Protein AF-A0AA91GHV9-F1 (afdb_monomer)

Solvent-accessible surface area (backbone atoms only — not comparable to full-atom values): 3145 Å² total; per-residue (Å²): 108,72,68,55,52,51,52,50,29,63,77,67,67,64,74,79,59,70,42,80,38,54,68,91,46,47,69,64,51,50,58,40,54,76,68,63,77,57,96,51,45,7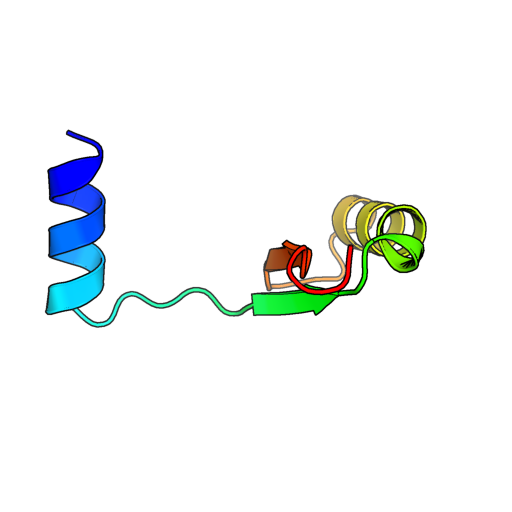9,41,73,55,65,89,87,113

Secondary structure (DSSP, 8-state):
-HHHHHHHHHHTT----EEEEEGGGHHHHHHHHHTT--SSEEEEE-TT-

Organism: NCBI:txid332949

Nearest PDB structures (foldseek):
  5h82-assembly1_A  TM=9.517E-01  e=4.820E-02  Catharanthus roseus
  5h81-assembly1_A  TM=9.510E-01  e=1.543E-01  Catharanthus roseus
  2cf6-assembly1_A  TM=9.022E-01  e=2.760E-01  Arabidopsis thaliana
  8ynj-assembly1_A  TM=4.997E-01  e=4.284E+00  Langat virus (strain TP21)
  5jps-assembly1_A  TM=3.943E-01  e=2.828E+00  Zika virus

pLDDT: mean 87.28, std 9.6, range [52.94, 97.38]

Foldseek 3Di:
DVVVVVVVCVVVVVDFAEDEDEPVCVVVVVVCVVVVVDPGYYDYDPVVD

Structure (mmCIF, N/CA/C/O backbone):
data_AF-A0AA91GHV9-F1
#
_entry.id   AF-A0AA91GHV9-F1
#
loop_
_atom_site.group_PDB
_atom_site.id
_atom_site.type_symbol
_atom_site.label_atom_id
_atom_site.label_alt_id
_atom_site.label_comp_id
_atom_site.label_asym_id
_atom_site.label_entity_id
_atom_site.label_seq_id
_atom_site.pdbx_PDB_ins_code
_atom_site.Cartn_x
_atom_site.Cart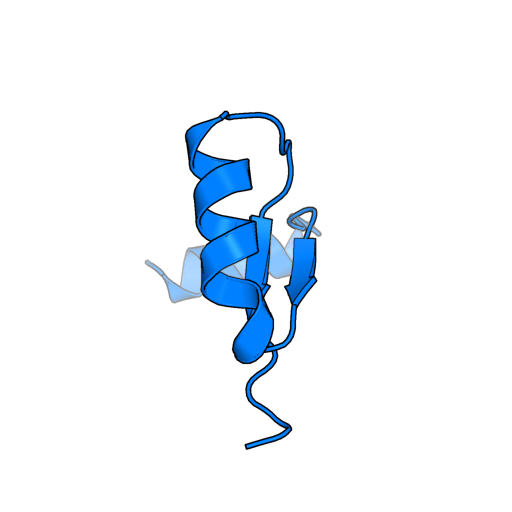n_y
_atom_site.Cartn_z
_atom_site.occupancy
_atom_site.B_iso_or_equiv
_atom_site.auth_seq_id
_atom_site.auth_comp_id
_atom_site.auth_asym_id
_atom_site.auth_atom_id
_atom_site.pdbx_PDB_model_num
ATOM 1 N N . MET A 1 1 ? 3.511 9.381 20.645 1.00 67.19 1 MET A N 1
ATOM 2 C CA . MET A 1 1 ? 3.015 10.067 19.432 1.00 67.19 1 MET A CA 1
ATOM 3 C C . MET A 1 1 ? 2.762 9.124 18.256 1.00 67.19 1 MET A C 1
ATOM 5 O O . MET A 1 1 ? 1.603 8.852 17.987 1.00 67.19 1 MET A O 1
ATOM 9 N N . PHE A 1 2 ? 3.771 8.573 17.559 1.00 85.94 2 PHE A N 1
ATOM 10 C CA . PHE A 1 2 ? 3.503 7.703 16.388 1.00 85.94 2 PHE A CA 1
ATOM 11 C C . PHE A 1 2 ? 2.804 6.382 16.758 1.00 85.94 2 PHE A C 1
ATOM 13 O O . PHE A 1 2 ? 1.854 5.979 16.095 1.00 85.94 2 PHE A O 1
ATOM 20 N N . GLN A 1 3 ? 3.205 5.762 17.874 1.00 93.38 3 GLN A N 1
ATOM 21 C CA . GLN A 1 3 ? 2.532 4.567 18.394 1.00 93.38 3 GLN A CA 1
ATOM 22 C C . GLN A 1 3 ? 1.062 4.832 18.760 1.00 93.38 3 GLN A C 1
ATOM 24 O O . GLN A 1 3 ? 0.202 4.006 18.481 1.00 93.38 3 GLN A O 1
ATOM 29 N N . GLU A 1 4 ? 0.755 5.993 19.343 1.00 95.31 4 GLU A N 1
ATOM 30 C CA . GLU A 1 4 ? -0.619 6.368 19.714 1.00 95.31 4 GLU A CA 1
ATOM 31 C C . GLU A 1 4 ? -1.501 6.554 18.474 1.00 95.31 4 GLU A C 1
ATOM 33 O O . GLU A 1 4 ? -2.642 6.105 18.464 1.00 95.31 4 GLU A O 1
ATOM 38 N N . LEU A 1 5 ? -0.956 7.142 17.402 1.00 93.69 5 LEU A N 1
ATOM 39 C CA . LEU A 1 5 ? -1.650 7.265 16.119 1.00 93.69 5 LEU A CA 1
ATOM 40 C C . LEU A 1 5 ? -1.959 5.894 15.500 1.00 93.69 5 LEU A C 1
ATOM 42 O O . LEU A 1 5 ? -3.063 5.686 15.000 1.00 93.69 5 LEU A O 1
ATOM 46 N N . ILE A 1 6 ? -1.003 4.959 15.542 1.00 94.06 6 ILE A N 1
ATOM 47 C CA . ILE A 1 6 ? -1.207 3.591 15.043 1.00 94.06 6 ILE A CA 1
ATOM 48 C C . ILE A 1 6 ? -2.296 2.886 15.850 1.00 94.06 6 ILE A C 1
ATOM 50 O O . ILE A 1 6 ? -3.210 2.309 15.262 1.00 94.06 6 ILE A O 1
ATOM 54 N N . ASN A 1 7 ? -2.217 2.955 17.180 1.00 96.06 7 ASN A N 1
ATOM 55 C CA . ASN A 1 7 ? -3.194 2.320 18.062 1.00 96.06 7 ASN A CA 1
ATOM 56 C C . ASN A 1 7 ? -4.601 2.877 17.801 1.00 96.06 7 ASN A C 1
ATOM 58 O O . ASN A 1 7 ? -5.532 2.109 17.575 1.00 96.06 7 ASN A O 1
ATOM 62 N N . PHE A 1 8 ? -4.737 4.204 17.706 1.00 96.25 8 PHE A N 1
ATOM 63 C CA . PHE A 1 8 ? -5.999 4.856 17.360 1.00 96.25 8 PHE A CA 1
ATOM 64 C C . PHE A 1 8 ? -6.544 4.383 16.005 1.00 96.25 8 PHE A C 1
ATOM 66 O O . PHE A 1 8 ? -7.730 4.069 15.889 1.00 96.25 8 PHE A O 1
ATOM 73 N N . ALA A 1 9 ? -5.693 4.314 14.977 1.00 95.31 9 ALA A N 1
ATOM 74 C CA . ALA A 1 9 ? -6.102 3.865 13.650 1.00 95.31 9 ALA A CA 1
ATOM 75 C C . ALA A 1 9 ? -6.564 2.398 13.651 1.00 95.31 9 ALA A C 1
ATOM 77 O O . ALA A 1 9 ? -7.563 2.075 13.004 1.00 95.31 9 ALA A O 1
ATOM 78 N N . ALA A 1 10 ? -5.882 1.531 14.406 1.00 94.69 10 ALA A N 1
ATOM 79 C CA . ALA A 1 10 ? -6.238 0.125 14.557 1.00 94.69 10 ALA A CA 1
ATOM 80 C C . ALA A 1 10 ? -7.586 -0.053 15.277 1.00 94.69 10 ALA A C 1
ATOM 82 O O . ALA A 1 10 ? -8.458 -0.767 14.780 1.00 94.69 10 ALA A O 1
ATOM 83 N N . GLU A 1 11 ? -7.791 0.641 16.398 1.00 97.19 11 GLU A N 1
ATOM 84 C CA . GLU A 1 11 ? -9.029 0.580 17.188 1.00 97.19 11 GLU A CA 1
ATOM 85 C C . GLU A 1 11 ? -10.241 1.113 16.413 1.00 97.19 11 GLU A C 1
ATOM 87 O O . GLU A 1 11 ? -11.326 0.533 16.458 1.00 97.19 11 GLU A O 1
ATOM 92 N N . ASN A 1 12 ? -10.050 2.187 15.643 1.00 97.38 12 ASN A N 1
ATOM 93 C CA . ASN A 1 12 ? -11.126 2.865 14.917 1.00 97.38 12 ASN A CA 1
ATOM 94 C C . ASN A 1 12 ? -11.284 2.389 13.464 1.00 97.38 12 ASN A C 1
ATOM 96 O O . ASN A 1 12 ? -12.070 2.968 12.713 1.00 97.38 12 ASN A O 1
ATOM 100 N N . LYS A 1 13 ? -10.558 1.340 13.048 1.00 94.75 13 LYS A N 1
ATOM 101 C CA . LYS A 1 13 ? -10.578 0.797 11.675 1.00 94.75 13 LYS A CA 1
ATOM 102 C C . LYS A 1 13 ? -10.314 1.870 10.609 1.00 94.75 13 LYS A C 1
ATOM 104 O O . LYS A 1 13 ? -10.906 1.855 9.527 1.00 94.75 13 LYS A O 1
ATOM 109 N N . VAL A 1 14 ? -9.414 2.805 10.907 1.00 93.75 14 VAL A N 1
ATOM 110 C CA . VAL A 1 14 ? -8.961 3.820 9.953 1.00 93.75 14 VAL A CA 1
ATOM 111 C C . VAL A 1 14 ? -7.975 3.153 9.001 1.00 93.75 14 VAL A C 1
ATOM 113 O O . VAL A 1 14 ? -6.790 3.017 9.294 1.00 93.75 14 VAL A O 1
ATOM 116 N N . LEU A 1 15 ? -8.488 2.695 7.860 1.00 89.75 15 LEU A N 1
ATOM 117 C CA . LEU A 1 15 ? -7.714 1.969 6.858 1.00 89.75 15 LEU A CA 1
ATOM 118 C C . LEU A 1 15 ? -7.425 2.839 5.636 1.00 89.75 15 LEU A C 1
ATOM 120 O O . LEU A 1 15 ? -8.283 3.574 5.141 1.00 89.75 15 LEU A O 1
ATOM 124 N N . LEU A 1 16 ? -6.212 2.703 5.108 1.00 88.75 16 LEU A N 1
ATOM 125 C CA . LEU A 1 16 ? -5.839 3.286 3.827 1.00 88.75 16 LEU A CA 1
ATOM 126 C C . LEU A 1 16 ? -6.352 2.401 2.691 1.00 88.75 16 LEU A C 1
ATOM 128 O O . LEU A 1 16 ? -6.251 1.176 2.735 1.00 88.75 16 LEU A O 1
ATOM 132 N N . LYS A 1 17 ? -6.838 3.027 1.619 1.00 91.00 17 LYS A N 1
ATOM 133 C CA . LYS A 1 17 ? -6.969 2.333 0.337 1.00 91.00 17 LYS A CA 1
ATOM 134 C C . LYS A 1 17 ? -5.572 2.189 -0.240 1.00 91.00 17 LYS A C 1
ATOM 136 O O . LYS A 1 17 ? -4.919 3.202 -0.504 1.00 91.00 17 LYS A O 1
ATOM 141 N N . ILE A 1 18 ? -5.131 0.949 -0.409 1.00 91.75 18 ILE A N 1
ATOM 142 C CA . ILE A 1 18 ? -3.792 0.641 -0.897 1.00 91.75 18 ILE A CA 1
ATOM 143 C C . ILE A 1 18 ? -3.837 -0.187 -2.174 1.00 91.75 18 ILE A C 1
ATOM 145 O O . ILE A 1 18 ? -4.792 -0.920 -2.432 1.00 91.75 18 ILE A O 1
ATOM 149 N N . LYS A 1 19 ? -2.770 -0.075 -2.958 1.00 90.12 19 LYS A N 1
ATOM 150 C 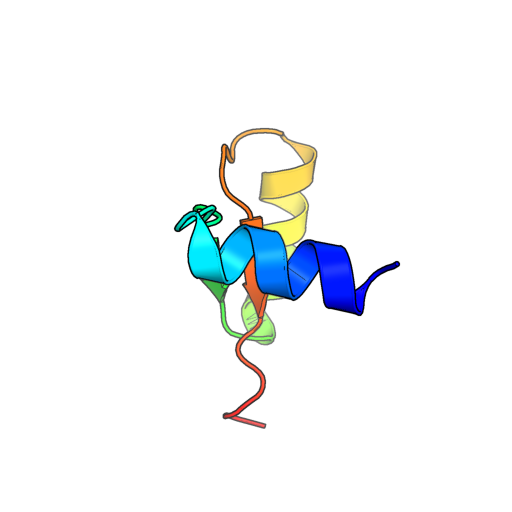CA . LYS A 1 19 ? -2.458 -0.970 -4.061 1.00 90.12 19 LYS A CA 1
ATOM 151 C C . LYS A 1 19 ? -1.058 -1.525 -3.858 1.00 90.12 19 LYS A C 1
ATOM 153 O O . LYS A 1 19 ? -0.089 -0.769 -3.874 1.00 90.12 19 LYS A O 1
ATOM 158 N N . MET A 1 20 ? -0.984 -2.839 -3.699 1.00 92.12 20 MET A N 1
ATOM 159 C CA . MET A 1 20 ? 0.281 -3.558 -3.619 1.00 92.12 20 MET A CA 1
ATOM 160 C C . MET A 1 20 ? 0.960 -3.569 -4.992 1.00 92.12 20 MET A C 1
ATOM 162 O O . MET A 1 20 ? 0.293 -3.747 -6.018 1.00 92.12 20 MET A O 1
ATOM 166 N N . ILE A 1 21 ? 2.271 -3.343 -5.014 1.00 92.38 21 ILE A N 1
ATOM 167 C CA . ILE A 1 21 ? 3.111 -3.429 -6.211 1.00 92.38 21 ILE A CA 1
ATOM 168 C C . ILE A 1 21 ? 4.410 -4.165 -5.887 1.00 92.38 21 ILE A C 1
ATOM 170 O O . ILE A 1 21 ? 4.961 -4.009 -4.800 1.00 92.38 21 ILE A O 1
ATOM 174 N N . ALA A 1 22 ? 4.937 -4.909 -6.856 1.00 91.38 22 ALA A N 1
ATOM 175 C CA . ALA A 1 22 ? 6.299 -5.424 -6.774 1.00 91.38 22 ALA A CA 1
ATOM 176 C C . ALA A 1 22 ? 7.321 -4.299 -7.017 1.00 91.38 22 ALA A C 1
ATOM 178 O O . ALA A 1 22 ? 7.029 -3.324 -7.719 1.00 91.38 22 ALA A O 1
ATOM 179 N N . VAL A 1 23 ? 8.543 -4.465 -6.504 1.00 89.94 23 VAL A N 1
ATOM 180 C CA . VAL A 1 23 ? 9.641 -3.482 -6.615 1.00 89.94 23 VAL A CA 1
ATOM 181 C C . VAL A 1 23 ? 9.902 -3.049 -8.068 1.00 89.94 23 VAL A C 1
ATOM 183 O O . VAL A 1 23 ? 10.117 -1.868 -8.334 1.00 89.94 23 VAL A O 1
ATOM 186 N N . GLY A 1 24 ? 9.793 -3.963 -9.039 1.00 90.19 24 GLY A N 1
ATOM 187 C CA . GLY A 1 24 ? 9.986 -3.644 -10.462 1.00 90.19 24 GLY A CA 1
ATOM 188 C C . GLY A 1 24 ? 8.969 -2.648 -11.044 1.00 90.19 24 GLY A C 1
ATOM 189 O O . GLY A 1 24 ? 9.237 -2.019 -12.063 1.00 90.19 24 GLY A O 1
ATOM 190 N N . HIS A 1 25 ? 7.819 -2.458 -10.391 1.00 91.31 25 HIS A N 1
ATOM 191 C CA . HIS A 1 25 ? 6.765 -1.539 -10.832 1.00 91.31 25 HIS A CA 1
ATOM 192 C C . HIS A 1 25 ? 6.849 -0.146 -10.197 1.00 91.31 25 HIS A C 1
ATOM 194 O O . HIS A 1 25 ? 6.012 0.709 -10.499 1.00 91.31 25 HIS A O 1
ATOM 200 N N . VAL A 1 26 ? 7.848 0.108 -9.347 1.00 91.25 26 VAL A N 1
ATOM 201 C CA . VAL A 1 26 ? 8.034 1.400 -8.674 1.00 91.25 26 VAL A CA 1
ATOM 202 C C . VAL A 1 26 ? 8.086 2.581 -9.659 1.00 91.25 26 VAL A C 1
ATOM 204 O O . VAL A 1 26 ? 7.343 3.536 -9.431 1.00 91.25 26 VAL A O 1
ATOM 207 N N . PRO A 1 27 ? 8.830 2.537 -10.787 1.00 92.31 27 PRO A N 1
ATOM 208 C CA . PRO A 1 27 ? 8.860 3.660 -11.734 1.00 92.31 27 PRO A CA 1
ATOM 209 C C . PRO A 1 27 ? 7.471 4.022 -12.286 1.00 92.31 27 PRO A C 1
ATOM 211 O O . PRO A 1 27 ? 7.073 5.184 -12.284 1.00 92.31 27 PRO A O 1
ATOM 214 N N . VAL A 1 28 ? 6.681 3.011 -12.662 1.00 90.19 28 VAL A N 1
ATOM 215 C CA . VAL A 1 28 ? 5.316 3.193 -13.189 1.00 90.19 28 VAL A CA 1
ATOM 216 C C . VAL A 1 28 ? 4.361 3.725 -12.115 1.00 90.19 28 VAL A C 1
ATOM 218 O O . VAL A 1 28 ? 3.447 4.496 -12.412 1.00 90.19 28 VAL A O 1
ATOM 221 N N . ALA A 1 29 ? 4.541 3.316 -10.858 1.00 89.75 29 ALA A N 1
ATOM 222 C CA . ALA A 1 29 ? 3.751 3.832 -9.746 1.00 89.75 29 ALA A CA 1
ATOM 223 C C . ALA A 1 29 ? 4.037 5.320 -9.4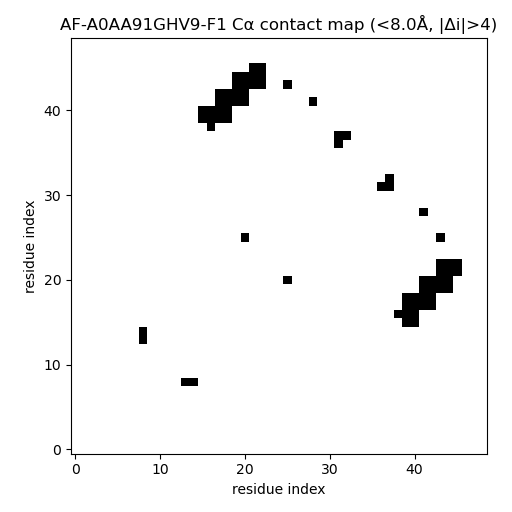85 1.00 89.75 29 ALA A C 1
ATOM 225 O O . ALA A 1 29 ? 3.094 6.089 -9.291 1.00 89.75 29 ALA A O 1
ATOM 226 N N . TYR A 1 30 ? 5.304 5.738 -9.574 1.00 89.44 30 TYR A N 1
ATOM 227 C CA . TYR A 1 30 ? 5.703 7.142 -9.445 1.00 89.44 30 TYR A CA 1
ATOM 228 C C . TYR A 1 30 ? 5.084 8.034 -10.524 1.00 89.44 30 TYR A C 1
ATOM 230 O O . TYR A 1 30 ? 4.530 9.086 -10.203 1.00 89.44 30 TYR A O 1
ATOM 238 N N . GLU A 1 31 ? 5.098 7.605 -11.787 1.00 88.56 31 GLU A N 1
ATOM 239 C CA . GLU A 1 31 ? 4.454 8.358 -12.872 1.00 88.56 31 GLU A CA 1
ATOM 240 C C . GLU A 1 31 ? 2.946 8.540 -12.628 1.00 88.56 31 GLU A C 1
ATOM 242 O O . GLU A 1 31 ? 2.374 9.591 -12.918 1.00 88.56 31 GLU A O 1
ATOM 247 N N . ARG A 1 32 ? 2.276 7.535 -12.053 1.00 86.25 32 ARG A N 1
ATOM 248 C CA . ARG A 1 32 ? 0.836 7.594 -11.753 1.00 86.25 32 ARG A CA 1
ATOM 249 C C . ARG A 1 32 ? 0.498 8.483 -10.557 1.00 86.25 32 ARG A C 1
ATOM 251 O O . ARG A 1 32 ? -0.518 9.175 -10.610 1.00 86.25 32 ARG A O 1
ATOM 258 N N . GLU A 1 33 ? 1.323 8.466 -9.509 1.00 85.94 33 GLU A N 1
ATOM 259 C CA . GLU A 1 33 ? 1.221 9.397 -8.372 1.00 85.94 33 GLU A CA 1
ATOM 260 C C . GLU A 1 33 ? 1.422 10.840 -8.843 1.00 85.94 33 GLU A C 1
ATOM 262 O O . GLU A 1 33 ? 0.597 11.699 -8.545 1.00 85.94 33 GLU A O 1
ATOM 267 N N . SER A 1 34 ? 2.457 11.102 -9.651 1.00 81.00 34 SER A N 1
ATOM 268 C CA . SER A 1 34 ? 2.767 12.460 -10.118 1.00 81.00 34 SER A CA 1
ATOM 269 C C . SER A 1 34 ? 1.674 13.055 -11.006 1.00 81.00 34 SER A C 1
ATOM 271 O O . SER A 1 34 ? 1.484 14.268 -11.014 1.00 81.00 34 SER A O 1
ATOM 273 N N . ASN A 1 35 ? 0.942 12.215 -11.740 1.00 81.94 35 ASN A N 1
ATOM 274 C CA . ASN A 1 35 ? -0.201 12.647 -12.543 1.00 81.94 35 ASN A CA 1
ATOM 275 C C . ASN A 1 35 ? -1.508 12.756 -11.726 1.00 81.94 35 ASN A C 1
ATOM 277 O O . ASN A 1 35 ? -2.563 13.033 -12.294 1.00 81.94 35 ASN A O 1
ATOM 281 N N . ASN A 1 36 ? -1.458 12.524 -10.406 1.00 75.00 36 ASN A N 1
ATOM 282 C CA . ASN A 1 36 ? -2.584 12.574 -9.464 1.00 75.00 36 ASN A CA 1
ATOM 283 C C . ASN A 1 36 ? -3.801 11.726 -9.892 1.00 75.00 36 ASN A C 1
ATOM 285 O O . ASN A 1 36 ? -4.951 12.017 -9.55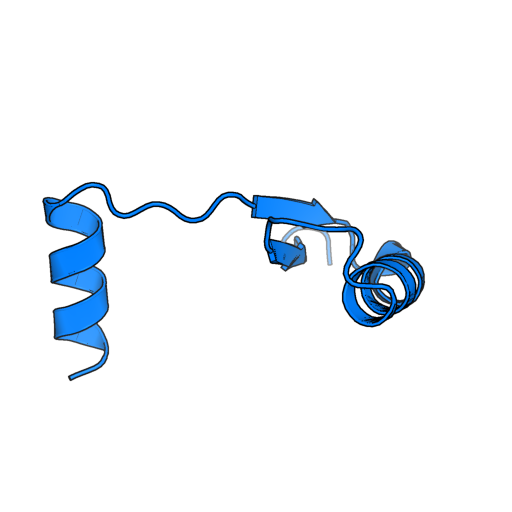8 1.00 75.00 36 ASN A O 1
ATOM 289 N N . VAL A 1 37 ? -3.555 10.661 -10.662 1.00 71.19 37 VAL A N 1
ATOM 290 C CA . VAL A 1 37 ? -4.606 9.779 -11.201 1.00 71.19 37 VAL A CA 1
ATOM 291 C C . VAL A 1 37 ? -5.065 8.763 -10.146 1.00 71.19 37 VAL A C 1
ATOM 293 O O . VAL A 1 37 ? -6.090 8.097 -10.301 1.00 71.19 37 VAL A O 1
ATOM 296 N N . VAL A 1 38 ? -4.329 8.637 -9.041 1.00 70.62 38 VAL A N 1
ATOM 297 C CA . VAL A 1 38 ? -4.595 7.667 -7.977 1.00 70.62 38 VAL A CA 1
ATOM 298 C C . VAL A 1 38 ? -5.209 8.337 -6.747 1.00 70.62 38 VAL A C 1
ATOM 300 O O . VAL A 1 38 ? -4.714 9.332 -6.238 1.00 70.62 38 VAL A O 1
ATOM 303 N N . LYS A 1 39 ? -6.308 7.762 -6.243 1.00 75.25 39 LYS A N 1
ATOM 304 C CA . LYS A 1 39 ? -6.960 8.152 -4.972 1.00 75.25 39 LYS A CA 1
ATOM 305 C C . LYS A 1 39 ? -6.604 7.200 -3.820 1.00 75.25 39 LYS A C 1
ATOM 307 O O . LYS A 1 39 ? -7.358 7.067 -2.858 1.00 75.25 39 LYS A O 1
ATOM 312 N N . TYR A 1 40 ? -5.514 6.457 -3.973 1.00 82.56 40 TYR A N 1
ATOM 313 C CA . TYR A 1 40 ? -5.063 5.388 -3.085 1.00 82.56 40 TYR A CA 1
ATOM 314 C C . TYR A 1 40 ? -3.535 5.408 -3.012 1.00 82.56 40 TYR A C 1
ATOM 316 O O . TYR A 1 40 ? -2.892 5.986 -3.882 1.00 82.56 40 TYR A O 1
ATOM 324 N N . ARG A 1 41 ? -2.960 4.782 -1.983 1.00 88.38 41 ARG A N 1
ATOM 325 C CA . ARG A 1 41 ? -1.506 4.708 -1.791 1.00 88.38 41 ARG A CA 1
ATOM 326 C C . ARG A 1 41 ? -0.927 3.459 -2.441 1.00 88.38 41 ARG A C 1
ATOM 328 O O . ARG A 1 41 ? -1.521 2.386 -2.350 1.00 88.38 41 ARG A O 1
ATOM 335 N N . PHE A 1 42 ? 0.245 3.572 -3.048 1.00 92.00 42 PHE A N 1
ATOM 336 C CA . PHE A 1 42 ? 1.030 2.398 -3.415 1.00 92.00 42 PHE A CA 1
ATOM 337 C C . PHE A 1 42 ? 1.793 1.864 -2.199 1.00 92.00 42 PHE A C 1
ATOM 339 O O . PHE A 1 42 ? 2.384 2.635 -1.447 1.00 92.00 42 PHE A O 1
ATOM 346 N N . VAL A 1 43 ? 1.773 0.547 -2.011 1.00 92.69 43 VAL A N 1
ATOM 347 C CA . VAL A 1 43 ? 2.576 -0.157 -1.005 1.00 92.69 43 VAL A CA 1
ATOM 348 C C . VAL A 1 43 ? 3.449 -1.157 -1.746 1.00 92.69 43 VAL A C 1
ATOM 350 O O . VAL A 1 43 ? 2.955 -1.919 -2.575 1.00 92.69 43 VAL A O 1
ATOM 353 N N . ILE A 1 44 ? 4.753 -1.110 -1.494 1.00 93.06 44 ILE A N 1
ATOM 354 C CA . ILE A 1 44 ? 5.716 -1.991 -2.150 1.00 93.06 44 ILE A CA 1
ATOM 355 C C . ILE A 1 44 ? 5.802 -3.276 -1.334 1.00 93.06 44 ILE A C 1
ATOM 357 O O . ILE A 1 44 ? 6.081 -3.235 -0.137 1.00 93.06 44 ILE A O 1
ATOM 361 N 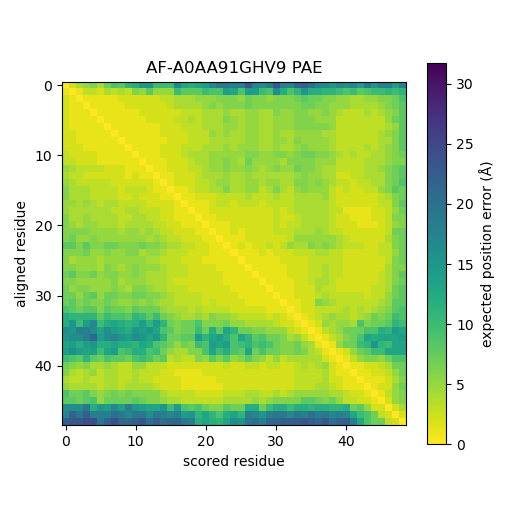N . GLU A 1 45 ? 5.550 -4.405 -1.981 1.00 90.00 45 GLU A N 1
ATOM 362 C CA . GLU A 1 45 ? 5.744 -5.724 -1.394 1.00 90.00 45 GLU A CA 1
ATOM 363 C C . GLU A 1 45 ? 7.234 -6.080 -1.434 1.00 90.00 45 GLU A C 1
ATOM 365 O O . GLU A 1 45 ? 7.839 -6.135 -2.506 1.00 90.00 45 GLU A O 1
ATOM 370 N N . ILE A 1 46 ? 7.834 -6.250 -0.252 1.00 85.94 46 ILE A N 1
ATOM 371 C CA . ILE A 1 46 ? 9.278 -6.485 -0.070 1.00 85.94 46 ILE A CA 1
ATOM 372 C C . ILE A 1 46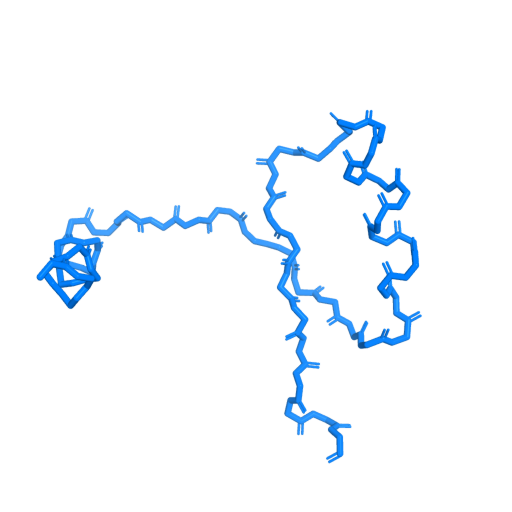 ? 9.568 -7.959 0.267 1.00 85.94 46 ILE A C 1
ATOM 374 O O . ILE A 1 46 ? 10.700 -8.400 0.122 1.00 85.94 46 ILE A O 1
ATOM 378 N N . GLU A 1 47 ? 8.558 -8.744 0.662 1.00 78.94 47 GLU A N 1
ATOM 379 C CA . GLU A 1 47 ? 8.730 -10.147 1.087 1.00 78.94 47 GLU A CA 1
ATOM 380 C C . GLU A 1 47 ? 9.315 -11.067 0.003 1.00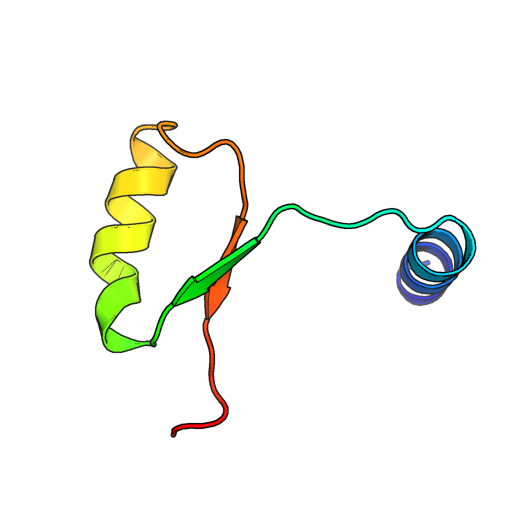 78.94 47 GLU A C 1
ATOM 382 O O . GLU A 1 47 ? 9.858 -12.117 0.323 1.00 78.94 47 GLU A O 1
ATOM 387 N N . THR A 1 48 ? 9.244 -10.678 -1.271 1.00 57.78 48 THR A N 1
ATOM 388 C CA . THR A 1 48 ? 9.770 -11.454 -2.405 1.00 57.78 48 THR A CA 1
ATOM 389 C C . THR A 1 48 ? 11.190 -11.053 -2.839 1.00 57.78 48 THR A C 1
ATOM 391 O O . THR A 1 48 ? 11.532 -11.252 -4.006 1.00 57.78 48 THR A O 1
ATOM 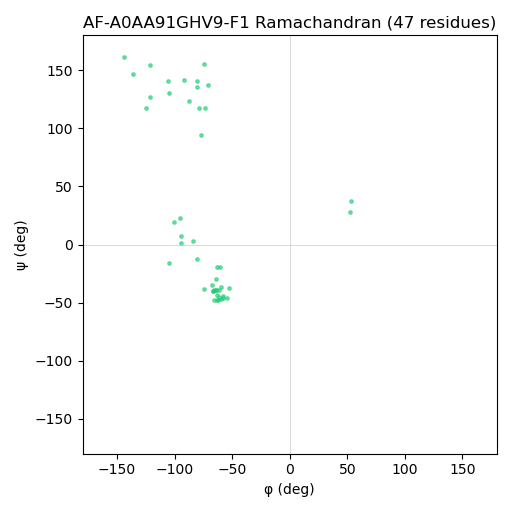394 N N . LEU A 1 49 ? 11.988 -10.439 -1.957 1.00 52.94 49 LEU A N 1
ATOM 395 C CA . LEU A 1 49 ? 13.410 -10.145 -2.204 1.00 52.94 49 LEU A CA 1
ATOM 396 C C . LEU A 1 49 ? 14.331 -11.308 -1.825 1.00 52.94 49 LEU A C 1
ATOM 398 O O . LEU A 1 49 ? 14.121 -11.910 -0.750 1.00 52.94 49 LEU A O 1
#

Radius of gyration: 13.66 Å; Cα contacts (8 Å, |Δi|>4): 35; chains: 1; bounding box: 24×24×33 Å

Mean predicted aligned error: 5.09 Å

Sequence (49 aa):
MFQELINFAAENKVLLKIKMIAVGHVPVAYERESNNVVKYRFVIEIETL